Protein AF-A0A968H8M0-F1 (afdb_monomer_lite)

Foldseek 3Di:
DLLVLVQLVVLVPDDPLSCVVDPSVRRSVVSCVPVVQQAHWDDKAWDDWDWDQDDVPDDGATKIWIWIFTHGPRRGTDIDIDIDTDD

Radius of gyration: 13.98 Å; chains: 1; bounding box: 28×28×33 Å

Secondary structure (DSSP, 8-state):
-GGGT-HHHHHHTS-HHHHHHS-HHHHHHHHHHHHGGG-SEEEEEEEEEEEES--TTS-S--EEEEEEEEEESS-S-EEEEE-PBP-

Sequence (87 aa):
MVDSEKYAESWKEAADLFKNAINQEQWQQSLQAVRKPLGKLVTRKVKTKTHKTSLPGAADSEYVVIEVETTFEHKKSAIETVTPMMN

Structure (mmCIF, N/CA/C/O backbone):
data_AF-A0A968H8M0-F1
#
_entry.id   AF-A0A968H8M0-F1
#
loop_
_atom_site.group_PDB
_atom_site.id
_atom_site.type_symbol
_atom_site.label_atom_id
_atom_site.label_alt_id
_atom_site.label_comp_id
_atom_site.label_asym_id
_atom_site.label_entity_id
_atom_site.label_seq_id
_atom_site.pdbx_PDB_ins_code
_atom_site.Cartn_x
_atom_site.Cartn_y
_atom_site.Cartn_z
_atom_site.occupancy
_atom_site.B_iso_or_equiv
_atom_site.auth_seq_id
_atom_site.auth_comp_id
_atom_site.auth_asym_id
_atom_site.auth_atom_id
_atom_site.pdbx_PDB_model_num
ATOM 1 N N . MET A 1 1 ? -10.608 -3.305 -1.290 1.00 85.94 1 MET A N 1
ATOM 2 C CA . MET A 1 1 ? -10.231 -4.378 -0.335 1.00 85.94 1 MET A CA 1
ATOM 3 C C . MET A 1 1 ? -9.499 -3.859 0.892 1.00 85.94 1 MET A C 1
ATOM 5 O O . MET A 1 1 ? -9.926 -4.189 1.987 1.00 85.94 1 MET A O 1
ATOM 9 N N . VAL A 1 2 ? -8.454 -3.035 0.747 1.00 91.12 2 VAL A N 1
ATOM 10 C CA . VAL A 1 2 ? -7.660 -2.548 1.895 1.00 91.12 2 VAL A CA 1
ATOM 11 C C . VAL A 1 2 ? -8.500 -1.782 2.927 1.00 91.12 2 VAL A C 1
ATOM 13 O O . VAL A 1 2 ? -8.427 -2.091 4.109 1.00 91.12 2 VAL A O 1
ATOM 16 N N . ASP A 1 3 ? -9.344 -0.834 2.512 1.00 91.56 3 ASP A N 1
ATOM 17 C CA . ASP A 1 3 ? -10.172 -0.075 3.471 1.00 91.56 3 ASP A CA 1
ATOM 18 C C . ASP A 1 3 ? -11.280 -0.920 4.123 1.00 91.56 3 ASP A C 1
ATOM 20 O O . ASP A 1 3 ? -11.787 -0.562 5.178 1.00 91.56 3 ASP A O 1
ATOM 24 N N . SER A 1 4 ? -11.635 -2.052 3.511 1.00 92.88 4 SER A N 1
ATOM 25 C CA . SER A 1 4 ? -12.579 -3.038 4.050 1.00 92.88 4 SER A CA 1
ATOM 26 C C . SER A 1 4 ? -11.871 -4.150 4.834 1.00 92.88 4 SER A C 1
ATOM 28 O O . SER A 1 4 ? -12.437 -5.225 5.002 1.00 92.88 4 SER A O 1
ATOM 30 N N . GLU A 1 5 ? -10.609 -3.932 5.221 1.00 92.62 5 GLU A N 1
ATOM 31 C CA . GLU A 1 5 ? -9.760 -4.858 5.991 1.00 92.62 5 GLU A CA 1
ATOM 32 C C . GLU A 1 5 ? -9.501 -6.225 5.326 1.00 92.62 5 GLU A C 1
ATOM 34 O O . GLU A 1 5 ? -8.942 -7.144 5.926 1.00 92.62 5 GLU A O 1
ATOM 39 N N . LYS A 1 6 ? -9.816 -6.354 4.034 1.00 96.75 6 LYS A N 1
ATOM 40 C CA . LYS A 1 6 ? -9.573 -7.547 3.209 1.00 96.75 6 LYS A CA 1
ATOM 41 C C . LYS A 1 6 ? -8.107 -7.609 2.754 1.00 96.75 6 LYS A C 1
ATOM 43 O O . LYS A 1 6 ? -7.807 -7.601 1.562 1.00 96.75 6 LYS A O 1
ATOM 48 N N . TYR A 1 7 ? -7.176 -7.633 3.706 1.00 96.25 7 TYR A N 1
ATOM 49 C CA . TYR A 1 7 ? -5.732 -7.530 3.449 1.00 96.25 7 TYR A CA 1
ATOM 50 C C . TYR A 1 7 ? -5.147 -8.742 2.715 1.00 96.25 7 TYR A C 1
ATOM 52 O O . TYR A 1 7 ? -4.294 -8.583 1.847 1.00 96.25 7 TYR A O 1
ATOM 60 N N . ALA A 1 8 ? -5.627 -9.950 3.024 1.00 96.62 8 ALA A N 1
ATOM 61 C CA . ALA A 1 8 ? -5.221 -11.158 2.305 1.00 96.62 8 ALA A CA 1
ATOM 62 C C . ALA A 1 8 ? -5.623 -11.085 0.825 1.00 96.62 8 ALA A C 1
ATOM 64 O O . ALA A 1 8 ? -4.831 -11.397 -0.057 1.00 96.62 8 ALA A O 1
ATOM 65 N N . GLU A 1 9 ? -6.852 -10.635 0.552 1.00 97.31 9 GLU A N 1
ATOM 66 C CA . GLU A 1 9 ? -7.329 -10.436 -0.815 1.00 97.31 9 GLU A CA 1
ATOM 67 C C . GLU A 1 9 ? -6.477 -9.364 -1.514 1.00 97.31 9 GLU A C 1
ATOM 69 O O . GLU A 1 9 ? -6.051 -9.571 -2.646 1.00 97.31 9 GLU A O 1
ATOM 74 N N . SER A 1 10 ? -6.166 -8.244 -0.842 1.00 96.38 10 SER A N 1
ATOM 75 C CA . SER A 1 10 ? -5.406 -7.152 -1.470 1.00 96.38 10 SER A CA 1
ATOM 76 C C . SER A 1 10 ? -3.980 -7.556 -1.839 1.00 96.38 10 SER A C 1
ATOM 78 O O . SER A 1 10 ? -3.415 -6.994 -2.768 1.00 96.38 10 SER A O 1
ATOM 80 N N . TRP A 1 11 ? -3.393 -8.512 -1.116 1.00 97.56 11 TRP A N 1
ATOM 81 C CA . TRP A 1 11 ? -2.109 -9.105 -1.483 1.00 97.56 11 TRP A CA 1
ATOM 82 C C . TRP A 1 11 ? -2.224 -9.983 -2.729 1.00 97.56 11 TRP A C 1
ATOM 84 O O . TRP A 1 11 ? -1.369 -9.916 -3.604 1.00 97.56 11 TRP A O 1
ATOM 94 N N . LYS A 1 12 ? -3.294 -10.781 -2.842 1.00 96.31 12 LYS A N 1
ATOM 95 C CA . LYS A 1 12 ? -3.509 -11.676 -3.993 1.00 96.31 12 LYS A CA 1
ATOM 96 C C . LYS A 1 12 ? -3.659 -10.909 -5.307 1.00 96.31 12 LYS A C 1
ATOM 98 O O . LYS A 1 12 ? -3.157 -11.373 -6.327 1.00 96.31 12 LYS A O 1
ATOM 103 N N . GLU A 1 13 ? -4.318 -9.753 -5.263 1.00 94.12 13 GLU A N 1
ATOM 104 C CA . GLU A 1 13 ? -4.497 -8.864 -6.420 1.00 94.12 13 GLU A CA 1
ATOM 105 C C . GLU A 1 13 ? -3.297 -7.944 -6.689 1.00 94.12 13 GLU A C 1
ATOM 107 O O . GLU A 1 13 ? -3.270 -7.246 -7.702 1.00 94.12 13 GLU A O 1
ATOM 112 N N . ALA A 1 14 ? -2.293 -7.925 -5.809 1.00 93.38 14 ALA A N 1
ATOM 113 C CA . ALA A 1 14 ? -1.084 -7.152 -6.043 1.00 93.38 14 ALA A CA 1
ATOM 114 C C . ALA A 1 14 ? -0.236 -7.769 -7.169 1.00 93.38 14 ALA A C 1
ATOM 116 O O . ALA A 1 14 ? -0.293 -8.972 -7.447 1.00 93.38 14 ALA A O 1
ATOM 117 N N . ALA A 1 15 ? 0.594 -6.930 -7.792 1.00 90.44 15 ALA A N 1
ATOM 118 C CA . ALA A 1 15 ? 1.518 -7.352 -8.838 1.00 90.44 15 ALA A CA 1
ATOM 119 C C . ALA A 1 15 ? 2.472 -8.455 -8.348 1.00 90.44 15 ALA A C 1
ATOM 121 O O . ALA A 1 15 ? 2.845 -8.499 -7.173 1.00 90.44 15 ALA A O 1
ATOM 122 N N . ASP A 1 16 ? 2.928 -9.314 -9.259 1.00 89.69 16 ASP A N 1
ATOM 123 C CA . ASP A 1 16 ? 3.843 -10.412 -8.918 1.00 89.69 16 ASP A CA 1
ATOM 124 C C . ASP A 1 16 ? 5.150 -9.907 -8.304 1.00 89.69 16 ASP A C 1
ATOM 126 O O . ASP A 1 16 ? 5.635 -10.485 -7.334 1.00 89.69 16 ASP A O 1
ATOM 130 N N . LEU A 1 17 ? 5.656 -8.761 -8.776 1.00 86.88 17 LEU A N 1
ATOM 131 C CA . LEU A 1 17 ? 6.803 -8.083 -8.169 1.00 86.88 17 LEU A CA 1
ATOM 132 C C . LEU A 1 17 ? 6.599 -7.840 -6.664 1.00 86.88 17 LEU A C 1
ATOM 134 O O . LEU A 1 17 ? 7.502 -8.080 -5.868 1.00 86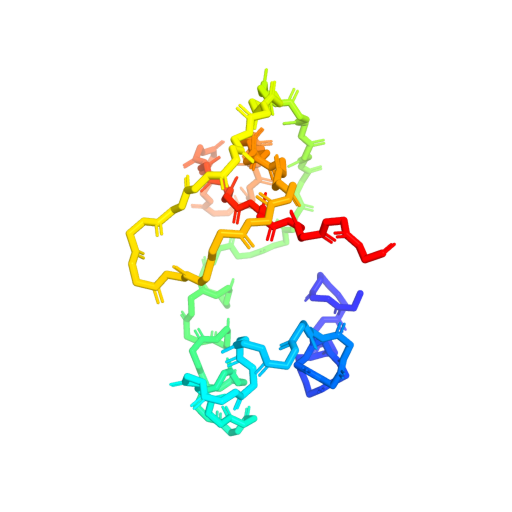.88 17 LEU A O 1
ATOM 138 N N . PHE A 1 18 ? 5.402 -7.403 -6.268 1.00 91.06 18 PHE A N 1
ATOM 139 C CA . PHE A 1 18 ? 5.069 -7.146 -4.870 1.00 91.06 18 PHE A CA 1
ATOM 140 C C . PHE A 1 18 ? 4.972 -8.445 -4.064 1.00 91.06 18 PHE A C 1
ATOM 142 O O . PHE A 1 18 ? 5.563 -8.552 -2.990 1.00 91.06 18 PHE A O 1
ATOM 149 N N . LYS A 1 19 ? 4.278 -9.455 -4.599 1.00 93.81 19 LYS A N 1
ATOM 150 C CA . LYS A 1 19 ? 4.116 -10.765 -3.943 1.00 93.81 19 LYS A CA 1
ATOM 151 C C . LYS A 1 19 ? 5.444 -11.513 -3.776 1.00 93.81 19 LYS A C 1
ATOM 153 O O . LYS A 1 19 ? 5.584 -12.279 -2.827 1.00 93.81 19 LYS A O 1
ATOM 158 N N . ASN A 1 20 ? 6.417 -11.266 -4.654 1.00 92.50 20 ASN A N 1
ATOM 159 C CA . ASN A 1 20 ? 7.775 -11.804 -4.541 1.00 92.50 20 ASN A CA 1
ATOM 160 C C . ASN A 1 20 ? 8.609 -11.100 -3.456 1.00 92.50 20 ASN A C 1
ATOM 162 O O . ASN A 1 20 ? 9.547 -11.696 -2.933 1.00 92.50 20 ASN A O 1
ATOM 166 N N . ALA A 1 21 ? 8.284 -9.849 -3.117 1.00 92.50 21 ALA A N 1
ATOM 167 C CA . ALA A 1 21 ? 9.028 -9.052 -2.141 1.00 92.50 21 ALA A CA 1
ATOM 168 C C . ALA A 1 21 ? 8.522 -9.218 -0.698 1.00 92.50 21 ALA A C 1
ATOM 170 O O . ALA A 1 21 ? 9.309 -9.136 0.243 1.00 92.50 21 ALA A O 1
ATOM 171 N N . ILE A 1 22 ? 7.218 -9.439 -0.508 1.00 95.81 22 ILE A N 1
ATOM 172 C CA . ILE A 1 22 ? 6.602 -9.624 0.811 1.00 95.81 22 ILE A CA 1
ATOM 173 C C . ILE A 1 22 ? 5.577 -10.752 0.756 1.00 95.81 22 ILE A C 1
ATOM 175 O O . ILE A 1 22 ? 4.729 -10.790 -0.137 1.00 95.81 22 ILE A O 1
ATOM 179 N N . ASN A 1 23 ? 5.618 -11.666 1.727 1.00 97.81 23 ASN A N 1
ATOM 180 C CA . ASN A 1 23 ? 4.617 -12.727 1.792 1.00 97.81 23 ASN A CA 1
ATOM 181 C C . ASN A 1 23 ? 3.276 -12.211 2.356 1.00 97.81 23 ASN A C 1
ATOM 183 O O . ASN A 1 23 ? 3.198 -11.149 2.980 1.00 97.81 23 ASN A O 1
ATOM 187 N N . GLN A 1 24 ? 2.200 -12.971 2.132 1.00 98.00 24 GLN A N 1
ATOM 188 C CA . GLN A 1 24 ? 0.844 -12.556 2.502 1.00 98.00 24 GLN A CA 1
ATOM 189 C C . GLN A 1 24 ? 0.692 -12.275 4.006 1.00 98.00 24 GLN A C 1
ATOM 191 O O . GLN A 1 24 ? 0.052 -11.296 4.386 1.00 98.00 24 GLN A O 1
ATOM 196 N N . GLU A 1 25 ? 1.278 -13.110 4.867 1.00 97.75 25 GLU A N 1
ATOM 197 C CA . GLU A 1 25 ? 1.163 -12.966 6.322 1.00 97.75 25 GLU A CA 1
ATOM 198 C C . GLU A 1 25 ? 1.834 -11.677 6.806 1.00 97.75 25 GLU A C 1
ATOM 200 O O . GLU A 1 25 ? 1.212 -10.880 7.513 1.00 97.75 25 GLU A O 1
ATOM 205 N N . GLN A 1 26 ? 3.064 -11.426 6.353 1.00 97.94 26 GLN A N 1
ATOM 206 C CA . GLN A 1 26 ? 3.807 -10.201 6.648 1.00 97.94 26 GLN A CA 1
ATOM 207 C C . GLN A 1 26 ? 3.041 -8.962 6.186 1.00 97.94 26 GLN A C 1
ATOM 209 O O . GLN A 1 26 ? 2.979 -7.962 6.906 1.00 97.94 26 GLN A O 1
ATOM 214 N N . TRP A 1 27 ? 2.417 -9.024 5.008 1.00 97.56 27 TRP A N 1
ATOM 215 C CA . TRP A 1 27 ? 1.591 -7.934 4.504 1.00 97.56 27 TRP A CA 1
ATOM 216 C C . TRP A 1 27 ? 0.375 -7.665 5.395 1.00 97.56 27 TRP A C 1
ATOM 218 O O . TRP A 1 27 ? 0.115 -6.518 5.766 1.00 97.56 27 TRP A O 1
ATOM 228 N N . GLN A 1 28 ? -0.349 -8.717 5.786 1.00 97.88 28 GLN A N 1
ATOM 229 C CA . GLN A 1 28 ? -1.513 -8.597 6.662 1.00 97.88 28 GLN A CA 1
ATOM 230 C C . GLN A 1 28 ? -1.138 -8.016 8.027 1.00 97.88 28 GLN A C 1
ATOM 232 O O . GLN A 1 28 ? -1.803 -7.090 8.494 1.00 97.88 28 GLN A O 1
ATOM 237 N N . GLN A 1 29 ? -0.069 -8.523 8.646 1.00 97.44 29 GLN A N 1
ATOM 238 C CA . GLN A 1 29 ? 0.432 -8.027 9.930 1.00 97.44 29 GLN A CA 1
ATOM 239 C C . GLN A 1 29 ? 0.848 -6.553 9.828 1.00 97.44 29 GLN A C 1
ATOM 241 O O . GLN A 1 29 ? 0.463 -5.740 10.670 1.00 97.44 29 GLN A O 1
ATOM 246 N N . SER A 1 30 ? 1.562 -6.187 8.759 1.00 96.31 30 SER A N 1
ATOM 247 C CA . SER A 1 30 ? 2.001 -4.808 8.520 1.00 96.31 30 SER A CA 1
ATOM 248 C C . SER A 1 30 ? 0.815 -3.854 8.375 1.00 96.31 30 SER A C 1
ATOM 250 O O . SER A 1 30 ? 0.774 -2.812 9.030 1.00 96.31 30 SER A O 1
ATOM 252 N N . LEU A 1 31 ? -0.194 -4.214 7.572 1.00 95.75 31 LEU A N 1
ATOM 253 C CA . LEU A 1 31 ? -1.387 -3.382 7.413 1.00 95.75 31 LEU A CA 1
ATOM 254 C C . LEU A 1 31 ? -2.216 -3.288 8.694 1.00 95.75 31 LEU A C 1
ATOM 256 O O . LEU A 1 31 ? -2.725 -2.210 8.991 1.00 95.75 31 LEU A O 1
ATOM 260 N N . GLN A 1 32 ? -2.329 -4.363 9.476 1.00 95.19 32 GLN A N 1
ATOM 261 C CA . GLN A 1 32 ? -2.984 -4.302 10.784 1.00 95.19 32 GLN A CA 1
ATOM 262 C C . GLN A 1 32 ? -2.268 -3.322 11.719 1.00 95.19 32 GLN A C 1
ATOM 264 O O . GLN A 1 32 ? -2.922 -2.462 12.308 1.00 95.19 32 GLN A O 1
ATOM 269 N N . ALA A 1 33 ? -0.940 -3.409 11.823 1.00 96.00 33 ALA A N 1
ATOM 270 C CA . ALA A 1 33 ? -0.149 -2.539 12.690 1.00 96.00 33 ALA A CA 1
ATOM 271 C C . ALA A 1 33 ? -0.213 -1.065 12.257 1.00 96.00 33 ALA A C 1
ATOM 273 O O . ALA A 1 33 ? -0.358 -0.180 13.099 1.00 96.00 33 ALA A O 1
ATOM 274 N N . VAL A 1 34 ? -0.147 -0.799 10.948 1.00 93.94 34 VAL A N 1
ATOM 275 C CA . VAL A 1 34 ? -0.124 0.567 10.408 1.00 93.94 34 VAL A CA 1
ATOM 276 C C . VAL A 1 34 ? -1.515 1.192 10.370 1.00 93.94 34 VAL A C 1
ATOM 278 O O . VAL A 1 34 ? -1.645 2.360 10.722 1.00 93.94 34 VAL A O 1
ATOM 281 N N . ARG A 1 35 ? -2.558 0.460 9.954 1.00 94.00 35 ARG A N 1
ATOM 282 C CA . ARG A 1 35 ? -3.892 1.044 9.713 1.00 94.00 35 ARG A CA 1
ATOM 283 C C . ARG A 1 35 ? -4.759 1.129 10.961 1.00 94.00 35 ARG A C 1
ATOM 285 O O . ARG A 1 35 ? -5.488 2.105 11.105 1.00 94.00 35 ARG A O 1
ATOM 292 N N . LYS A 1 36 ? -4.663 0.164 11.883 1.00 93.69 36 LYS A N 1
ATOM 293 C CA . LYS A 1 36 ? -5.466 0.156 13.118 1.00 93.69 36 LYS A CA 1
ATOM 294 C C . LYS A 1 36 ? -5.380 1.466 13.925 1.00 93.69 36 LYS A C 1
ATOM 296 O O . LYS A 1 36 ? -6.436 1.965 14.306 1.00 93.69 36 LYS A O 1
ATOM 301 N N . PRO A 1 37 ? -4.198 2.071 14.170 1.00 96.25 37 PRO A N 1
ATOM 302 C CA . PRO A 1 37 ? -4.127 3.322 14.929 1.00 96.25 37 PRO A CA 1
ATOM 303 C C . PRO A 1 37 ? -4.671 4.540 14.167 1.00 96.25 37 PRO A C 1
ATOM 305 O O . PRO A 1 37 ? -5.017 5.532 14.803 1.00 96.25 37 PRO A O 1
ATOM 308 N N . LEU A 1 38 ? -4.780 4.492 12.833 1.00 96.38 38 LEU A N 1
ATOM 309 C CA . LEU A 1 38 ? -5.246 5.630 12.028 1.00 96.38 38 LEU A CA 1
ATOM 310 C C . LEU A 1 38 ? -6.753 5.877 12.170 1.00 96.38 38 LEU A C 1
ATOM 312 O O . LEU A 1 38 ? -7.197 7.003 11.960 1.00 96.38 38 LEU A O 1
ATOM 316 N N . GLY A 1 39 ? -7.523 4.852 12.547 1.00 95.25 39 GLY A N 1
ATOM 317 C CA . GLY A 1 39 ? -8.984 4.897 12.566 1.00 95.25 39 GLY A CA 1
ATOM 318 C C . GLY A 1 39 ? -9.588 4.850 11.160 1.00 95.25 39 GLY A C 1
ATOM 319 O O . GLY A 1 39 ? -8.932 4.445 10.194 1.00 95.25 39 GLY A O 1
ATOM 320 N N . LYS A 1 40 ? -10.862 5.232 11.031 1.00 94.69 40 LYS A N 1
ATOM 321 C CA . LYS A 1 40 ? -11.580 5.129 9.750 1.00 94.69 40 LYS A CA 1
ATOM 322 C C . LYS A 1 40 ? -11.004 6.078 8.695 1.00 94.69 40 LYS A C 1
ATOM 324 O O . LYS A 1 40 ? -10.558 7.181 9.009 1.00 94.69 40 LYS A O 1
ATOM 329 N N . LEU A 1 41 ? -11.063 5.663 7.429 1.00 95.88 41 LEU A N 1
ATOM 330 C CA . LEU A 1 41 ? -10.823 6.552 6.291 1.00 95.88 41 LEU A CA 1
ATOM 331 C C . LEU A 1 41 ? -11.913 7.635 6.256 1.00 95.88 41 LEU A C 1
ATOM 333 O O . LEU A 1 41 ? -13.097 7.310 6.296 1.00 95.88 41 LEU A O 1
ATOM 337 N N . VAL A 1 42 ? -11.513 8.901 6.148 1.00 97.06 42 VAL A N 1
ATOM 338 C CA . VAL A 1 42 ? -12.428 10.049 6.039 1.00 97.06 42 VAL A CA 1
ATOM 339 C C . VAL A 1 42 ? -12.451 10.568 4.605 1.00 97.06 42 VAL A C 1
ATOM 341 O O . VAL A 1 42 ? -13.516 10.675 4.005 1.00 97.06 42 VAL A O 1
ATOM 344 N N . THR A 1 43 ? -11.282 10.863 4.030 1.00 97.31 43 THR A N 1
ATOM 345 C CA . THR A 1 43 ? -11.158 11.312 2.637 1.00 97.31 43 THR A CA 1
ATOM 346 C C . THR A 1 43 ? -9.918 10.730 1.977 1.00 97.31 43 THR A C 1
ATOM 348 O O . THR A 1 43 ? -8.918 10.439 2.633 1.00 97.31 43 THR A O 1
ATOM 351 N N . ARG A 1 44 ? -9.989 10.590 0.652 1.00 96.81 44 ARG A N 1
ATOM 352 C CA . ARG A 1 44 ? -8.867 10.214 -0.203 1.00 96.81 44 ARG A CA 1
ATOM 353 C C . ARG A 1 44 ? -8.938 11.011 -1.501 1.00 96.81 44 ARG A C 1
ATOM 355 O O . ARG A 1 44 ? -9.970 10.995 -2.171 1.00 96.81 44 ARG A O 1
ATOM 362 N N . LYS A 1 45 ? -7.857 11.699 -1.866 1.00 97.44 45 LYS A N 1
ATOM 363 C CA . LYS A 1 45 ? -7.780 12.512 -3.085 1.00 97.44 45 LYS A CA 1
ATOM 364 C C . LYS A 1 45 ? -6.442 12.307 -3.782 1.00 97.44 45 LYS A C 1
ATOM 366 O O . LYS A 1 45 ? -5.389 12.434 -3.168 1.00 97.44 45 LYS A O 1
ATOM 371 N N . VAL A 1 46 ? -6.482 12.016 -5.082 1.00 97.94 46 VAL A N 1
ATOM 372 C CA . VAL A 1 46 ? -5.262 11.960 -5.899 1.00 97.94 46 VAL A CA 1
ATOM 373 C C . VAL A 1 46 ? -4.609 13.339 -5.907 1.00 97.94 46 VAL A C 1
ATOM 375 O O . VAL A 1 46 ? -5.255 14.329 -6.257 1.00 97.94 46 VAL A O 1
ATOM 378 N N . LYS A 1 47 ? -3.332 13.380 -5.527 1.00 97.62 47 LYS A N 1
ATOM 379 C CA . LYS A 1 47 ? -2.499 14.580 -5.527 1.00 97.62 47 LYS A CA 1
ATOM 380 C C . LYS A 1 47 ? -1.720 14.689 -6.831 1.00 97.62 47 LYS A C 1
ATOM 382 O O . LYS A 1 47 ? -1.798 15.709 -7.507 1.00 97.62 47 LYS A O 1
ATOM 387 N N . THR A 1 48 ? -1.002 13.629 -7.200 1.00 98.12 48 THR A N 1
ATOM 388 C CA . THR A 1 48 ? -0.162 13.587 -8.402 1.00 98.12 48 THR A CA 1
ATOM 389 C C . THR A 1 48 ? -0.260 12.230 -9.095 1.00 98.12 48 THR A C 1
ATOM 391 O O . THR A 1 48 ? -0.616 11.218 -8.488 1.00 98.12 48 THR A O 1
ATOM 394 N N . LYS A 1 49 ? 0.047 12.221 -10.393 1.00 97.94 49 LYS A N 1
ATOM 395 C CA . LYS A 1 49 ? 0.284 11.017 -11.192 1.00 97.94 49 LYS A CA 1
ATOM 396 C C . LYS A 1 49 ? 1.531 11.268 -12.027 1.00 97.94 49 LYS A C 1
ATOM 398 O O . LYS A 1 49 ? 1.549 12.217 -12.806 1.00 97.94 49 LYS A O 1
ATOM 403 N N . THR A 1 50 ? 2.554 10.442 -11.857 1.00 97.56 50 THR A N 1
ATOM 404 C CA . THR A 1 50 ? 3.840 10.609 -12.540 1.00 97.56 50 THR A CA 1
ATOM 405 C C . THR A 1 50 ? 4.172 9.352 -13.321 1.00 97.56 50 THR A C 1
ATOM 407 O O . THR A 1 50 ? 4.365 8.294 -12.727 1.00 97.56 50 THR A O 1
ATOM 410 N N . HIS A 1 51 ? 4.266 9.472 -14.643 1.00 96.81 51 HIS A N 1
ATOM 411 C CA . HIS A 1 51 ? 4.715 8.380 -15.502 1.00 96.81 51 HIS A CA 1
ATOM 412 C C . HIS A 1 51 ? 6.219 8.143 -15.332 1.00 96.81 51 HIS A C 1
ATOM 414 O O . HIS A 1 51 ? 7.000 9.098 -15.230 1.00 96.81 51 HIS A O 1
ATOM 420 N N . LYS A 1 52 ? 6.620 6.874 -15.277 1.00 95.38 52 LYS A N 1
ATOM 421 C CA . LYS A 1 52 ? 8.012 6.430 -15.157 1.00 95.38 52 LYS A CA 1
ATOM 422 C C . LYS A 1 52 ? 8.215 5.186 -16.012 1.00 95.38 52 LYS A C 1
ATOM 424 O O . LYS A 1 52 ? 7.366 4.309 -15.995 1.00 95.38 52 LYS A O 1
ATOM 429 N N . THR A 1 53 ? 9.355 5.101 -16.684 1.00 94.81 53 THR A N 1
ATOM 430 C CA . THR A 1 53 ? 9.760 3.913 -17.452 1.00 94.81 53 THR A CA 1
ATOM 431 C C . THR A 1 53 ? 10.739 3.013 -16.690 1.00 94.81 53 THR A C 1
ATOM 433 O O . THR A 1 53 ? 11.075 1.920 -17.134 1.00 94.81 53 THR A O 1
ATOM 436 N N . SER A 1 54 ? 11.212 3.477 -15.529 1.00 92.88 54 SER A N 1
ATOM 437 C CA . SER A 1 54 ? 12.112 2.744 -14.644 1.00 92.88 54 SER A CA 1
ATOM 438 C C . SER A 1 54 ? 11.906 3.158 -13.185 1.00 92.88 54 SER A C 1
ATOM 440 O O . SER A 1 54 ? 11.538 4.302 -12.882 1.00 92.88 54 SER A O 1
ATOM 442 N N . LEU A 1 55 ? 12.140 2.216 -12.269 1.00 90.44 55 LEU A N 1
ATOM 443 C CA . LEU A 1 55 ? 12.095 2.419 -10.821 1.00 90.44 55 LEU A CA 1
ATOM 444 C C . LEU A 1 55 ? 13.262 1.674 -10.151 1.00 90.44 55 LEU A C 1
ATOM 446 O O . LEU A 1 55 ? 13.621 0.585 -10.600 1.00 90.44 55 LEU A O 1
ATOM 450 N N . PRO A 1 56 ? 13.846 2.204 -9.059 1.00 88.44 56 PRO A N 1
ATOM 451 C CA . PRO A 1 56 ? 14.911 1.509 -8.340 1.00 88.44 56 PRO A CA 1
ATOM 452 C C . PRO A 1 56 ? 14.470 0.115 -7.876 1.00 88.44 56 PRO A C 1
ATOM 454 O O . PRO A 1 56 ? 13.487 -0.016 -7.149 1.00 88.44 56 PRO A O 1
ATOM 457 N N . GLY A 1 57 ? 15.208 -0.922 -8.279 1.00 84.44 57 GLY A N 1
ATOM 458 C CA . GLY A 1 57 ? 14.939 -2.307 -7.877 1.00 84.44 57 GLY A CA 1
ATOM 459 C C . GLY A 1 57 ? 13.754 -2.982 -8.581 1.00 84.44 57 GLY A C 1
ATOM 460 O O . GLY A 1 57 ? 13.434 -4.117 -8.233 1.00 84.44 57 GLY A O 1
ATOM 461 N N . ALA A 1 58 ? 13.123 -2.328 -9.559 1.00 86.31 58 ALA A N 1
ATOM 462 C CA . ALA A 1 58 ? 12.146 -2.942 -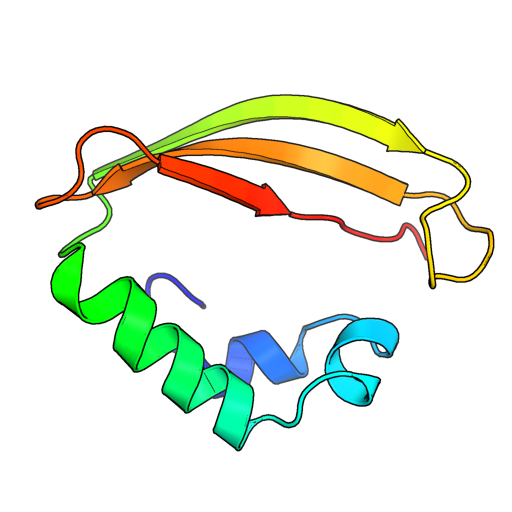10.457 1.00 86.31 58 ALA A CA 1
ATOM 463 C C . ALA A 1 58 ? 12.747 -3.116 -11.862 1.00 86.31 58 ALA A C 1
ATOM 465 O O . ALA A 1 58 ? 13.766 -2.508 -12.187 1.00 86.31 58 ALA A O 1
ATOM 466 N N . ALA A 1 59 ? 12.125 -3.958 -12.686 1.00 87.75 59 ALA A N 1
ATOM 467 C CA . ALA A 1 59 ? 12.474 -4.058 -14.101 1.00 87.75 59 ALA A CA 1
ATOM 468 C C . ALA A 1 59 ? 12.091 -2.771 -14.858 1.00 87.75 59 ALA A C 1
ATOM 470 O O . ALA A 1 59 ? 11.300 -1.967 -14.369 1.00 87.75 59 ALA A O 1
ATOM 471 N N . ASP A 1 60 ? 12.622 -2.590 -16.065 1.00 91.31 60 ASP A N 1
ATOM 472 C CA . ASP A 1 60 ? 12.139 -1.533 -16.954 1.00 91.31 60 ASP A CA 1
ATOM 473 C C . ASP A 1 60 ? 10.728 -1.884 -17.451 1.00 91.31 60 ASP A C 1
ATOM 475 O O . ASP A 1 60 ? 10.483 -2.994 -17.929 1.00 91.31 60 ASP A O 1
ATOM 479 N N . SER A 1 61 ? 9.793 -0.946 -17.297 1.00 91.38 61 SER A N 1
ATOM 480 C CA . SER A 1 61 ? 8.387 -1.073 -17.699 1.00 91.38 61 SER A CA 1
ATOM 481 C C . SER A 1 61 ? 7.691 0.283 -17.611 1.00 91.38 61 SER A C 1
ATOM 483 O O . SER A 1 61 ? 8.211 1.223 -17.018 1.00 9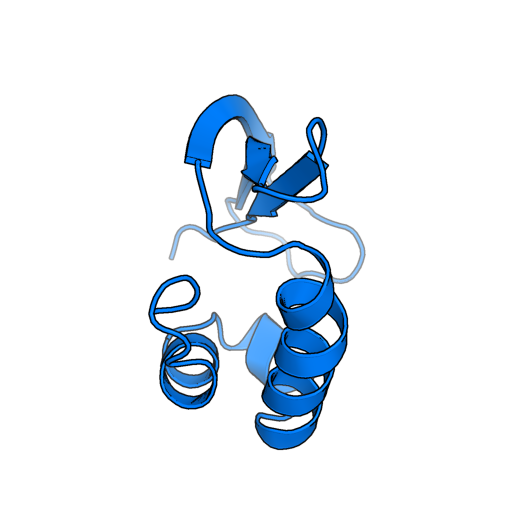1.38 61 SER A O 1
ATOM 485 N N . GLU A 1 62 ? 6.475 0.386 -18.135 1.00 94.19 62 GLU A N 1
ATOM 486 C CA . GLU A 1 62 ? 5.614 1.545 -17.909 1.00 94.19 62 GLU A CA 1
ATOM 487 C C . GLU A 1 62 ? 4.988 1.496 -16.506 1.00 94.19 62 GLU A C 1
ATOM 489 O O . GLU A 1 62 ? 4.270 0.560 -16.146 1.00 94.19 62 GLU A O 1
ATOM 494 N N . TYR A 1 63 ? 5.247 2.529 -15.710 1.00 93.81 63 TYR A N 1
ATOM 495 C CA . TYR A 1 63 ? 4.726 2.713 -14.360 1.00 93.81 63 TYR A CA 1
ATOM 496 C C . TYR A 1 63 ? 4.008 4.050 -14.238 1.00 93.81 63 TYR A C 1
ATOM 498 O O . TYR A 1 63 ? 4.370 5.048 -14.869 1.00 93.81 63 TYR A O 1
ATOM 506 N N . VAL A 1 64 ? 3.046 4.108 -13.321 1.00 96.12 64 VAL A N 1
ATOM 507 C CA . VAL A 1 64 ? 2.501 5.380 -12.843 1.00 96.12 64 VAL A CA 1
ATOM 508 C C . VAL A 1 64 ? 2.682 5.441 -11.338 1.00 96.12 64 VAL A C 1
ATOM 510 O O . VAL A 1 64 ? 2.097 4.647 -10.617 1.00 96.12 64 VAL A O 1
ATOM 513 N N . VAL A 1 65 ? 3.464 6.396 -10.844 1.00 96.56 65 VAL A N 1
ATOM 514 C CA . VAL A 1 65 ? 3.554 6.689 -9.409 1.00 96.56 65 VAL A CA 1
ATOM 515 C C . VAL A 1 65 ? 2.431 7.655 -9.056 1.00 96.56 65 VAL A C 1
ATOM 517 O O . VAL A 1 65 ? 2.397 8.785 -9.552 1.00 96.56 65 VAL A O 1
ATOM 520 N N . ILE A 1 66 ? 1.496 7.204 -8.227 1.00 97.88 66 ILE A N 1
ATOM 521 C CA . ILE A 1 66 ? 0.334 7.977 -7.795 1.00 97.88 66 ILE A CA 1
ATOM 522 C C . ILE A 1 66 ? 0.522 8.342 -6.326 1.00 97.88 66 ILE A C 1
ATOM 524 O O . ILE A 1 66 ? 0.575 7.458 -5.471 1.00 97.88 66 ILE A O 1
ATOM 528 N N . GLU A 1 67 ? 0.582 9.636 -6.026 1.00 98.31 67 GLU A N 1
ATOM 529 C CA . GLU A 1 67 ? 0.503 10.119 -4.648 1.00 98.31 67 GLU A CA 1
ATOM 530 C C . GLU A 1 67 ? -0.930 10.508 -4.321 1.00 98.31 67 GLU A C 1
ATOM 532 O O . GLU A 1 67 ? -1.616 11.188 -5.095 1.00 98.31 67 GLU A O 1
ATOM 537 N N . VAL A 1 68 ? -1.376 10.094 -3.144 1.00 98.25 68 VAL A N 1
ATOM 538 C CA . VAL A 1 68 ? -2.746 10.277 -2.699 1.00 98.25 68 VAL A CA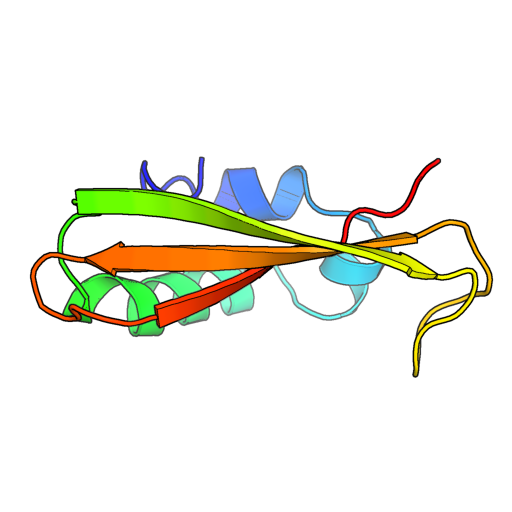 1
ATOM 539 C C . VAL A 1 68 ? -2.749 10.916 -1.320 1.00 98.25 68 VAL A C 1
ATOM 541 O O . VAL A 1 68 ? -2.225 10.362 -0.355 1.00 98.25 68 VAL A O 1
ATOM 544 N N . GLU A 1 69 ? -3.362 12.090 -1.224 1.00 98.19 69 GLU A N 1
ATOM 545 C CA . GLU A 1 69 ? -3.630 12.745 0.049 1.00 98.19 69 GLU A CA 1
ATOM 546 C C . GLU A 1 69 ? -4.799 12.049 0.735 1.00 98.19 69 GLU A C 1
ATOM 548 O O . GLU A 1 69 ? -5.887 11.914 0.167 1.00 98.19 69 GLU A O 1
ATOM 553 N N . THR A 1 70 ? -4.555 11.590 1.959 1.00 97.94 70 THR A N 1
ATOM 554 C CA . THR A 1 70 ? -5.507 10.779 2.713 1.00 97.94 70 THR A CA 1
ATOM 555 C C . THR A 1 70 ? -5.675 11.330 4.118 1.00 97.94 70 THR A C 1
ATOM 557 O O . THR A 1 70 ? -4.699 11.618 4.818 1.00 97.94 70 THR A O 1
ATOM 560 N N . THR A 1 71 ? -6.928 11.452 4.543 1.00 98.06 71 THR A N 1
ATOM 561 C CA . THR A 1 71 ? -7.294 11.813 5.909 1.00 98.06 71 THR A CA 1
ATOM 562 C C . THR A 1 71 ? -7.972 10.624 6.569 1.00 98.06 71 THR A C 1
ATOM 564 O O . THR A 1 71 ? -8.956 10.091 6.055 1.00 98.06 71 THR A O 1
ATOM 567 N N . PHE A 1 72 ? -7.457 10.244 7.733 1.00 97.50 72 PHE A N 1
ATOM 568 C 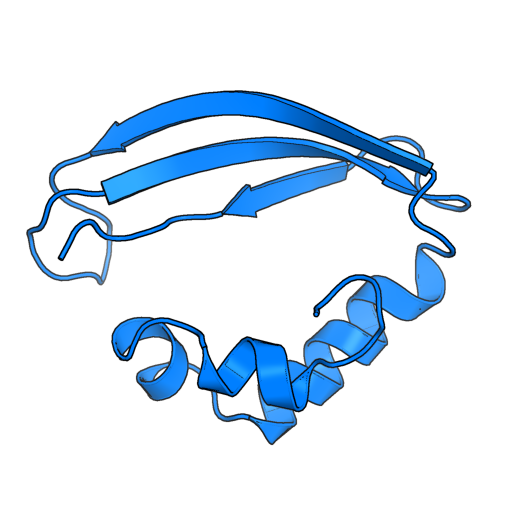CA . PHE A 1 72 ? -8.062 9.271 8.633 1.00 97.50 72 PHE A CA 1
ATOM 569 C C . PHE A 1 72 ? -8.560 9.960 9.905 1.00 97.50 72 PHE A C 1
ATOM 571 O O . PHE A 1 72 ? -8.139 11.074 10.227 1.00 97.50 72 PHE A O 1
ATOM 578 N N . GLU A 1 73 ? -9.416 9.271 10.651 1.00 97.69 73 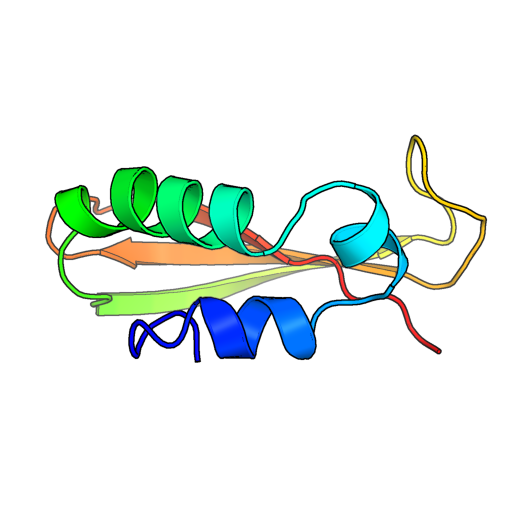GLU A N 1
ATOM 579 C CA . GLU A 1 73 ? -10.011 9.732 11.910 1.00 97.69 73 GLU A CA 1
ATOM 580 C C . GLU A 1 73 ? -8.965 10.240 12.920 1.00 97.69 73 GLU A C 1
ATOM 582 O O . GLU A 1 73 ? -9.116 11.326 13.478 1.00 97.69 73 GLU A O 1
ATOM 587 N N . HIS A 1 74 ? -7.856 9.514 13.088 1.00 97.81 74 HIS A N 1
ATOM 588 C CA . HIS A 1 74 ? -6.782 9.849 14.032 1.00 97.81 74 HIS A CA 1
ATOM 589 C C . HIS A 1 74 ? -5.512 10.394 13.359 1.00 97.81 74 HIS A C 1
ATOM 591 O O . HIS A 1 74 ? -4.555 10.761 14.041 1.00 97.81 74 HIS A O 1
ATOM 597 N N . LYS A 1 75 ? -5.481 10.488 12.021 1.00 96.38 75 LYS A N 1
ATOM 598 C CA . LYS A 1 75 ? -4.358 11.063 11.263 1.00 96.38 75 LYS A CA 1
ATOM 599 C C . LYS A 1 75 ? -4.871 11.959 10.144 1.00 96.38 75 LYS A C 1
ATOM 601 O O . LYS A 1 75 ? -5.205 11.501 9.054 1.00 96.38 75 LYS A O 1
ATOM 606 N N . LYS A 1 76 ? -4.859 13.267 10.409 1.00 93.00 76 LYS A N 1
ATOM 607 C CA . LYS A 1 76 ? -5.424 14.275 9.499 1.00 93.00 76 LYS A CA 1
ATOM 608 C C . LYS A 1 76 ? -4.676 14.421 8.171 1.00 93.00 76 LYS A C 1
ATOM 610 O O . LYS A 1 76 ? -5.285 14.815 7.184 1.00 93.00 76 LYS A O 1
ATOM 615 N N . SER A 1 77 ? -3.382 14.099 8.154 1.00 95.44 77 SER A N 1
ATOM 616 C CA . SER A 1 77 ? -2.526 14.208 6.972 1.00 95.44 77 SER A CA 1
ATOM 617 C C . SER A 1 77 ? -1.655 12.962 6.809 1.00 95.44 77 SER A C 1
ATOM 619 O O . SER A 1 77 ? -0.818 12.646 7.669 1.00 95.44 77 SER A O 1
ATOM 621 N N . ALA A 1 78 ? -1.887 12.247 5.711 1.00 96.81 78 ALA A N 1
ATOM 622 C CA . ALA A 1 78 ? -1.098 11.126 5.225 1.00 96.81 78 ALA A CA 1
ATOM 623 C C . ALA A 1 78 ? -0.933 11.237 3.702 1.00 96.81 78 ALA A C 1
ATOM 625 O O . ALA A 1 78 ? -1.843 11.694 3.007 1.00 96.81 78 ALA A O 1
ATOM 626 N N . ILE A 1 79 ? 0.215 10.786 3.199 1.00 97.56 79 ILE A N 1
ATOM 627 C CA . ILE A 1 79 ? 0.435 10.541 1.775 1.00 97.56 79 ILE A CA 1
ATOM 628 C C . ILE A 1 79 ? 0.539 9.031 1.596 1.00 97.56 79 ILE A C 1
ATOM 630 O O . ILE A 1 79 ? 1.380 8.390 2.224 1.00 97.56 79 ILE A O 1
ATOM 634 N N . GLU A 1 80 ? -0.340 8.472 0.773 1.00 96.06 80 GLU A N 1
ATOM 635 C CA . GLU A 1 80 ? -0.253 7.092 0.303 1.00 96.06 80 GLU A CA 1
ATOM 636 C C . GLU A 1 80 ? 0.378 7.102 -1.099 1.00 96.06 80 GLU A C 1
ATOM 638 O O . GLU A 1 80 ? 0.007 7.924 -1.940 1.00 96.06 80 GLU A O 1
ATOM 643 N N . THR A 1 81 ? 1.317 6.191 -1.359 1.00 96.44 81 THR A N 1
ATOM 644 C CA . THR A 1 81 ? 1.912 5.999 -2.690 1.00 96.44 81 THR A CA 1
ATOM 645 C C . THR A 1 81 ? 1.423 4.680 -3.268 1.00 96.44 81 THR A C 1
ATOM 647 O O . THR A 1 81 ? 1.582 3.629 -2.647 1.00 96.44 81 THR A O 1
ATOM 650 N N . VAL A 1 82 ? 0.836 4.732 -4.462 1.00 95.06 82 VAL A N 1
ATOM 651 C CA . VAL A 1 82 ? 0.397 3.553 -5.214 1.00 95.06 82 VAL A CA 1
ATOM 652 C C . VAL A 1 82 ? 1.115 3.556 -6.554 1.00 95.06 82 VAL A C 1
ATOM 654 O O . VAL A 1 82 ? 1.036 4.537 -7.291 1.00 95.06 82 VAL A O 1
ATOM 657 N N . THR A 1 83 ? 1.795 2.458 -6.869 1.00 94.62 83 THR A N 1
ATOM 658 C CA . THR A 1 83 ? 2.604 2.343 -8.087 1.00 94.62 83 THR A CA 1
ATOM 659 C C . THR A 1 83 ? 2.128 1.164 -8.934 1.00 94.62 83 THR A C 1
ATOM 661 O O . THR A 1 83 ? 2.709 0.081 -8.850 1.00 94.62 83 THR A O 1
ATOM 664 N N . PRO A 1 84 ? 1.040 1.315 -9.711 1.00 92.38 84 PRO A N 1
ATOM 665 C CA . PRO A 1 84 ? 0.694 0.345 -10.739 1.00 92.38 84 PRO A CA 1
ATOM 666 C C . PRO A 1 84 ? 1.778 0.268 -11.820 1.00 92.38 84 PRO A C 1
ATOM 668 O O . PRO A 1 84 ? 2.353 1.279 -12.234 1.00 92.38 84 PRO A O 1
ATOM 671 N N . MET A 1 85 ? 1.993 -0.950 -12.299 1.00 88.88 85 MET A N 1
ATOM 672 C CA . MET A 1 85 ? 2.684 -1.253 -13.547 1.00 88.88 85 MET A CA 1
ATOM 673 C C . MET A 1 85 ? 1.618 -1.417 -14.635 1.00 88.88 85 MET A C 1
ATOM 675 O O . MET A 1 85 ? 0.565 -2.004 -14.372 1.00 88.88 85 MET A O 1
ATOM 679 N N . MET A 1 86 ? 1.845 -0.851 -15.818 1.00 79.62 86 MET A N 1
ATOM 680 C CA . MET A 1 86 ? 1.038 -1.163 -16.995 1.00 79.62 86 MET A CA 1
ATOM 681 C C . MET A 1 86 ? 1.568 -2.462 -17.595 1.00 79.62 86 MET A C 1
ATOM 683 O O . MET A 1 86 ? 2.749 -2.549 -17.933 1.00 79.62 86 MET A O 1
ATOM 687 N N . ASN A 1 87 ? 0.684 -3.451 -17.685 1.00 61.16 87 ASN A N 1
ATOM 688 C CA . ASN A 1 87 ? 0.929 -4.740 -18.321 1.00 61.16 87 ASN A CA 1
ATOM 689 C C . ASN A 1 87 ? 0.272 -4.755 -19.700 1.00 61.16 87 ASN A C 1
ATOM 691 O O . ASN A 1 87 ? -0.822 -4.151 -19.815 1.00 61.16 87 ASN A O 1
#

pLDDT: mean 94.28, std 5.07, range [61.16, 98.31]